Protein AF-A0A359D525-F1 (afdb_monomer_lite)

pLDDT: mean 79.66, std 17.83, range [36.19, 96.81]

Radius of gyration: 14.05 Å; chains: 1; bounding box: 36×24×40 Å

Structure (mmCIF, N/CA/C/O backbone):
data_AF-A0A359D525-F1
#
_entry.id   AF-A0A359D525-F1
#
loop_
_atom_site.group_PDB
_atom_site.id
_atom_site.type_symbol
_atom_site.label_atom_id
_atom_site.label_alt_id
_atom_site.label_comp_id
_atom_site.label_asym_id
_atom_site.label_entity_id
_atom_site.label_seq_id
_atom_site.pdbx_PDB_ins_code
_atom_site.Cartn_x
_atom_site.Cartn_y
_atom_site.Cartn_z
_atom_site.occupancy
_atom_site.B_iso_or_equiv
_atom_site.auth_seq_id
_atom_site.auth_comp_id
_atom_site.auth_asym_id
_atom_site.auth_atom_id
_atom_site.pdbx_PDB_model_num
ATOM 1 N N . GLY A 1 1 ? 12.749 -3.240 -13.232 1.00 52.22 1 GLY A N 1
ATOM 2 C CA . GLY A 1 1 ? 14.012 -3.916 -12.869 1.00 52.22 1 GLY A CA 1
ATOM 3 C C . GLY A 1 1 ? 15.108 -3.758 -13.867 1.00 52.22 1 GLY A C 1
ATOM 4 O O . GLY A 1 1 ? 16.259 -3.939 -13.511 1.00 52.22 1 GLY A O 1
ATOM 5 N N . ARG A 1 2 ? 14.798 -3.412 -15.122 1.00 40.88 2 ARG A N 1
ATOM 6 C CA . ARG A 1 2 ? 15.825 -2.955 -16.063 1.00 40.88 2 ARG A CA 1
ATOM 7 C C . ARG A 1 2 ? 15.859 -1.426 -16.138 1.00 40.88 2 ARG A C 1
ATOM 9 O O . ARG A 1 2 ? 16.871 -0.865 -16.520 1.00 40.88 2 ARG A O 1
ATOM 16 N N . ARG A 1 3 ? 14.777 -0.754 -15.714 1.00 46.28 3 ARG A N 1
ATOM 17 C CA . ARG A 1 3 ? 14.574 0.696 -15.869 1.00 46.28 3 ARG A CA 1
ATOM 18 C C . ARG A 1 3 ? 14.387 1.519 -14.581 1.00 46.28 3 ARG A C 1
ATOM 20 O O . ARG A 1 3 ? 14.289 2.727 -14.698 1.00 46.28 3 ARG A O 1
ATOM 27 N N . MET A 1 4 ? 14.478 0.947 -13.367 1.00 45.56 4 MET A N 1
ATOM 28 C CA . MET A 1 4 ? 14.815 1.792 -12.186 1.00 45.56 4 MET A CA 1
ATOM 29 C C . MET A 1 4 ? 16.268 2.271 -12.209 1.00 45.56 4 MET A C 1
ATOM 31 O O . MET A 1 4 ? 16.679 3.031 -11.348 1.00 45.56 4 MET A O 1
ATOM 35 N N . ARG A 1 5 ? 17.053 1.825 -13.193 1.00 42.06 5 ARG A N 1
ATOM 36 C CA . ARG A 1 5 ? 18.433 2.253 -13.381 1.00 42.06 5 ARG A CA 1
ATOM 37 C C . ARG A 1 5 ? 18.569 3.516 -14.241 1.00 42.06 5 ARG A C 1
ATOM 39 O O . ARG A 1 5 ? 19.698 3.917 -14.489 1.00 42.06 5 ARG A O 1
ATOM 46 N N . SER A 1 6 ? 17.477 4.121 -14.737 1.00 42.44 6 SER A N 1
ATOM 47 C CA . SER A 1 6 ? 17.592 5.411 -15.434 1.00 42.44 6 SER A CA 1
ATOM 48 C C . SER A 1 6 ? 17.758 6.523 -14.398 1.00 42.44 6 SER A C 1
ATOM 50 O O . SER A 1 6 ? 16.788 6.927 -13.756 1.00 42.44 6 SER A O 1
ATOM 52 N N . GLN A 1 7 ? 19.012 6.931 -14.217 1.00 45.34 7 GLN A N 1
ATOM 53 C CA . GLN A 1 7 ? 19.445 8.052 -13.395 1.00 45.34 7 GLN A CA 1
ATOM 54 C C . GLN A 1 7 ? 19.124 9.363 -14.115 1.00 45.34 7 GLN A C 1
ATOM 56 O O . GLN A 1 7 ? 19.836 9.736 -15.041 1.00 45.34 7 GLN A O 1
ATOM 61 N N . ASP A 1 8 ? 18.090 10.054 -13.647 1.00 40.88 8 ASP A N 1
ATOM 62 C CA . ASP A 1 8 ? 18.003 11.512 -13.735 1.00 40.88 8 ASP A CA 1
ATOM 63 C C . ASP A 1 8 ? 18.264 12.046 -12.313 1.00 40.88 8 ASP A C 1
ATOM 65 O O . ASP A 1 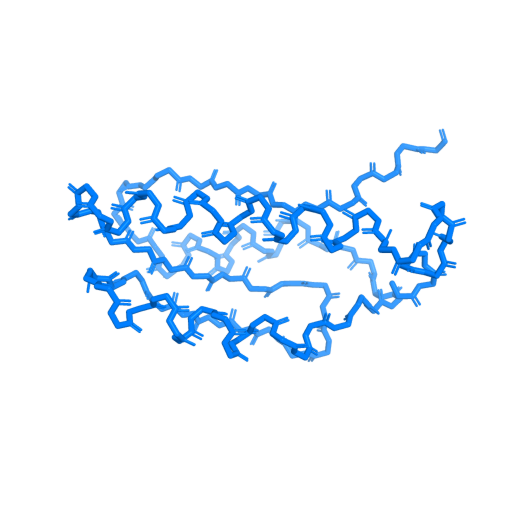8 ? 17.351 12.433 -11.591 1.00 40.88 8 ASP A O 1
ATOM 69 N N . GLY A 1 9 ? 19.525 11.957 -11.863 1.00 49.50 9 GLY A N 1
ATOM 70 C CA . GLY A 1 9 ? 19.979 12.380 -10.526 1.00 49.50 9 GLY A CA 1
ATOM 71 C C . GLY A 1 9 ? 20.197 11.248 -9.504 1.00 49.50 9 GLY A C 1
ATOM 72 O O . GLY A 1 9 ? 20.224 10.070 -9.858 1.00 49.50 9 GLY A O 1
ATOM 73 N N . GLU A 1 10 ? 20.389 11.613 -8.227 1.00 43.44 10 GLU A N 1
ATOM 74 C CA . GLU A 1 10 ? 20.665 10.679 -7.110 1.00 43.44 10 GLU A CA 1
ATOM 75 C C . GLU A 1 10 ? 19.444 9.858 -6.643 1.00 43.44 10 GLU A C 1
ATOM 77 O O . GLU A 1 10 ? 19.600 8.920 -5.864 1.00 43.44 10 GLU A O 1
ATOM 82 N N . LEU A 1 11 ? 18.236 10.164 -7.130 1.00 48.56 11 LEU A N 1
ATOM 83 C CA . LEU A 1 11 ? 16.989 9.471 -6.788 1.00 48.56 11 LEU A CA 1
ATOM 84 C C . LEU A 1 11 ? 16.270 9.054 -8.074 1.00 48.56 11 LEU A C 1
ATOM 86 O O . LEU A 1 11 ? 16.053 9.865 -8.971 1.00 48.56 11 LEU A O 1
ATOM 90 N N . SER A 1 12 ? 15.892 7.783 -8.190 1.00 61.97 12 SER A N 1
ATOM 91 C CA . SER A 1 12 ? 15.136 7.294 -9.344 1.00 61.97 12 SER A CA 1
ATOM 92 C C . SER A 1 12 ? 13.693 7.825 -9.310 1.00 61.97 12 SER A C 1
ATOM 94 O O . SER A 1 12 ? 13.145 8.105 -8.244 1.00 61.97 12 SER A O 1
ATOM 96 N N . HIS A 1 13 ? 13.003 7.904 -10.457 1.00 61.59 13 HIS A N 1
ATOM 97 C CA . HIS A 1 13 ? 11.559 8.223 -10.489 1.00 61.59 13 HIS A CA 1
ATOM 98 C C . HIS A 1 13 ? 10.718 7.327 -9.560 1.00 61.59 13 HIS A C 1
ATOM 100 O O . HIS A 1 13 ? 9.656 7.734 -9.090 1.00 61.59 13 HIS A O 1
ATOM 106 N N . PHE A 1 14 ? 11.199 6.113 -9.285 1.00 65.12 14 PHE A N 1
ATOM 107 C CA . PHE A 1 14 ? 10.594 5.209 -8.320 1.00 65.12 14 PHE A CA 1
ATOM 108 C C . PHE A 1 14 ? 10.707 5.736 -6.885 1.00 65.12 14 PHE A C 1
ATOM 110 O O . PHE A 1 14 ? 9.713 5.705 -6.170 1.00 65.12 14 PHE A O 1
ATOM 117 N N . ASP A 1 15 ? 11.851 6.296 -6.492 1.00 71.31 15 ASP A N 1
ATOM 118 C CA . ASP A 1 15 ? 12.052 6.860 -5.152 1.00 71.31 15 ASP A CA 1
ATOM 119 C C . ASP A 1 15 ? 11.157 8.084 -4.926 1.00 71.31 15 ASP A C 1
ATOM 121 O O . ASP A 1 15 ? 10.568 8.247 -3.857 1.00 71.31 15 ASP A O 1
ATOM 125 N N . HIS A 1 16 ? 10.957 8.912 -5.956 1.00 75.50 16 HIS A N 1
ATOM 126 C CA . HIS A 1 16 ? 10.001 10.021 -5.890 1.00 75.50 16 HIS A CA 1
ATOM 127 C C . HIS A 1 16 ? 8.550 9.548 -5.744 1.00 75.50 16 HIS A C 1
ATOM 129 O O . HIS A 1 16 ? 7.823 10.054 -4.885 1.00 75.50 16 HIS A O 1
ATOM 135 N N . ALA A 1 17 ? 8.125 8.568 -6.543 1.00 78.44 17 ALA A N 1
ATOM 136 C CA . ALA A 1 17 ? 6.780 8.006 -6.451 1.00 78.44 17 ALA A CA 1
ATOM 137 C C . ALA A 1 17 ? 6.549 7.298 -5.103 1.00 78.44 17 ALA A C 1
ATOM 139 O O . ALA A 1 17 ? 5.472 7.402 -4.506 1.00 78.44 17 ALA A O 1
ATOM 140 N N . LEU A 1 18 ? 7.582 6.635 -4.580 1.00 80.44 18 LEU A N 1
ATOM 141 C CA . LEU A 1 18 ? 7.553 5.985 -3.280 1.00 80.44 18 LEU A CA 1
ATOM 142 C C . LEU A 1 18 ? 7.444 7.004 -2.139 1.00 80.44 18 LEU A C 1
ATOM 144 O O . LEU A 1 18 ? 6.577 6.866 -1.277 1.00 80.44 18 LEU A O 1
ATOM 148 N N . ASN A 1 19 ? 8.242 8.073 -2.174 1.00 85.12 19 ASN A N 1
ATOM 149 C CA . ASN A 1 19 ? 8.173 9.162 -1.199 1.00 85.12 19 ASN A CA 1
ATOM 150 C C . ASN A 1 19 ? 6.797 9.841 -1.192 1.00 85.12 19 ASN A C 1
ATOM 152 O O . ASN A 1 19 ? 6.236 10.084 -0.123 1.00 85.12 19 ASN A O 1
ATOM 156 N N . ALA A 1 20 ? 6.209 10.090 -2.366 1.00 88.19 20 ALA A N 1
ATOM 157 C CA . ALA A 1 20 ? 4.854 10.630 -2.467 1.00 88.19 20 ALA A CA 1
ATOM 158 C C . ALA A 1 20 ? 3.807 9.677 -1.859 1.00 88.19 20 ALA A C 1
ATOM 160 O O . ALA A 1 20 ? 2.916 10.116 -1.131 1.00 88.19 20 ALA A O 1
ATOM 161 N N . SER A 1 21 ? 3.948 8.369 -2.092 1.00 89.81 21 SER A N 1
ATOM 162 C CA . SER A 1 21 ? 3.068 7.338 -1.519 1.00 89.81 21 SER A CA 1
ATOM 163 C C . SER A 1 21 ? 3.150 7.290 0.008 1.00 89.81 21 SER A C 1
ATOM 165 O O . SER A 1 21 ? 2.129 7.179 0.693 1.00 89.81 21 SER A O 1
ATOM 167 N N . LEU A 1 22 ? 4.361 7.408 0.556 1.00 90.88 22 LEU A N 1
ATOM 168 C CA . LEU A 1 22 ? 4.602 7.448 1.997 1.00 90.88 22 LEU A CA 1
ATOM 169 C C . LEU A 1 22 ? 4.060 8.735 2.624 1.00 90.88 22 LEU A C 1
ATOM 171 O O . LEU A 1 22 ? 3.443 8.676 3.687 1.00 90.88 22 LEU A O 1
ATOM 175 N N . LEU A 1 23 ? 4.218 9.881 1.957 1.00 93.31 23 LEU A N 1
ATOM 176 C CA . LEU A 1 23 ? 3.653 11.151 2.411 1.00 93.31 23 LEU A CA 1
ATOM 177 C C . LEU A 1 23 ? 2.119 11.107 2.430 1.00 93.31 23 LEU A C 1
ATOM 179 O O . LEU A 1 23 ? 1.506 11.498 3.423 1.00 93.31 23 LEU A O 1
ATOM 183 N N . LEU A 1 24 ? 1.498 10.578 1.373 1.00 93.25 24 LEU A N 1
ATOM 184 C CA . LEU A 1 24 ? 0.052 10.358 1.330 1.00 93.25 24 LEU A CA 1
ATOM 185 C C . LEU A 1 24 ? -0.402 9.445 2.476 1.00 93.25 24 LEU A C 1
ATOM 187 O O . LEU A 1 24 ? -1.351 9.770 3.189 1.00 93.25 24 LEU A O 1
ATOM 191 N N . SER A 1 25 ? 0.310 8.335 2.687 1.00 94.00 25 SER A N 1
ATOM 192 C CA . SER A 1 25 ? 0.037 7.392 3.776 1.00 94.00 25 SER A CA 1
ATOM 193 C C . SER A 1 25 ? 0.136 8.067 5.144 1.00 94.00 25 SER A C 1
ATOM 195 O O . SER A 1 25 ? -0.735 7.881 5.988 1.00 94.00 25 SER A O 1
ATOM 197 N N . TYR A 1 26 ? 1.159 8.896 5.359 1.00 95.06 26 TYR A N 1
ATOM 198 C CA . TYR A 1 26 ? 1.333 9.664 6.589 1.00 95.06 26 TYR A CA 1
ATOM 199 C C . TYR A 1 26 ? 0.158 10.611 6.851 1.00 95.06 26 TYR A C 1
ATOM 201 O O . TYR A 1 26 ? -0.377 10.629 7.961 1.00 95.06 26 TYR A O 1
ATOM 209 N N . VAL A 1 27 ? -0.268 11.369 5.837 1.00 95.75 27 VAL A N 1
ATOM 210 C CA . VAL A 1 27 ? -1.407 12.289 5.959 1.00 95.75 27 VAL A CA 1
ATOM 211 C C . VAL A 1 27 ? -2.690 11.516 6.269 1.00 95.75 27 VAL A C 1
ATOM 213 O O . VAL A 1 27 ? -3.372 11.853 7.234 1.00 95.75 27 VAL A O 1
ATOM 216 N N . ALA A 1 28 ? -2.985 10.445 5.530 1.00 95.69 28 ALA A N 1
ATOM 217 C CA . ALA A 1 28 ? -4.169 9.612 5.754 1.00 95.69 28 ALA A CA 1
ATOM 218 C C . ALA A 1 28 ? -4.196 9.011 7.174 1.00 95.69 28 ALA A C 1
ATOM 220 O O . ALA A 1 28 ? -5.191 9.129 7.892 1.00 95.69 28 ALA A O 1
ATOM 221 N N . LEU A 1 29 ? -3.073 8.449 7.636 1.00 96.25 29 LEU A N 1
ATOM 222 C CA . LEU A 1 29 ? -2.956 7.903 8.991 1.00 96.25 29 LEU A CA 1
ATOM 223 C C . LEU A 1 29 ? -3.184 8.973 10.069 1.00 96.25 29 LEU A C 1
ATOM 225 O O . LEU A 1 29 ? -3.832 8.688 11.077 1.00 96.25 29 LEU A O 1
ATOM 229 N N . ARG A 1 30 ? -2.692 10.206 9.866 1.00 95.38 30 ARG A N 1
ATOM 230 C CA . ARG A 1 30 ? -2.933 11.330 10.791 1.00 95.38 30 ARG A CA 1
ATOM 231 C C . ARG A 1 30 ? -4.384 11.798 10.806 1.00 95.38 30 ARG A C 1
ATOM 233 O O . ARG A 1 30 ? -4.844 12.240 11.853 1.00 95.38 30 ARG A O 1
ATOM 240 N N . GLN A 1 31 ? -5.096 11.663 9.692 1.00 95.31 31 GLN A N 1
ATOM 241 C CA . GLN A 1 31 ? -6.525 11.971 9.595 1.00 95.31 31 GLN A CA 1
ATOM 242 C C . GLN A 1 31 ? -7.420 10.853 10.164 1.00 95.31 31 GLN A C 1
ATOM 244 O O . GLN A 1 31 ? -8.634 11.021 10.255 1.00 95.31 31 GLN A O 1
ATOM 249 N N . GLY A 1 32 ? -6.837 9.730 10.603 1.00 94.44 32 GLY A N 1
ATOM 250 C CA . GLY A 1 32 ? -7.562 8.615 11.217 1.00 94.44 32 GLY A CA 1
ATOM 251 C C . GLY A 1 32 ? -8.024 7.538 10.231 1.00 94.44 32 GLY A C 1
ATOM 252 O O . GLY A 1 32 ? -8.804 6.651 10.617 1.00 94.44 32 GLY A O 1
ATOM 253 N N . ASP A 1 33 ? -7.532 7.585 8.991 1.00 95.69 33 ASP A N 1
ATOM 254 C CA . ASP A 1 33 ? -7.768 6.559 7.982 1.00 95.69 33 ASP A CA 1
ATOM 255 C C . ASP A 1 33 ? -6.890 5.325 8.215 1.00 95.69 33 ASP A C 1
ATOM 257 O O . ASP A 1 33 ? -5.849 5.366 8.877 1.00 95.69 33 ASP A O 1
ATOM 261 N N . ALA A 1 34 ? -7.344 4.189 7.684 1.00 96.38 34 ALA A N 1
ATOM 262 C CA . ALA A 1 34 ? -6.568 2.957 7.663 1.00 96.38 34 ALA A CA 1
ATOM 263 C C . ALA A 1 34 ? -5.787 2.876 6.350 1.00 96.38 34 ALA A C 1
ATOM 265 O O . ALA A 1 34 ? -6.373 3.044 5.281 1.00 96.38 34 ALA A O 1
ATOM 266 N N . VAL A 1 35 ? -4.492 2.570 6.424 1.00 96.81 35 VAL A N 1
ATOM 267 C CA . VAL A 1 35 ? -3.626 2.476 5.240 1.00 96.81 35 VAL A CA 1
ATOM 268 C C . VAL A 1 35 ? -2.992 1.094 5.160 1.00 96.81 35 VAL A C 1
ATOM 270 O O . VAL A 1 35 ? -2.491 0.569 6.156 1.00 96.81 35 VAL A O 1
ATOM 273 N N . GLY A 1 36 ? -3.046 0.495 3.972 1.00 94.94 36 GLY A N 1
ATOM 274 C CA . GLY A 1 36 ? -2.438 -0.794 3.642 1.00 94.94 36 GLY A CA 1
ATOM 275 C C . GLY A 1 36 ? -1.586 -0.688 2.380 1.00 94.94 36 GLY A C 1
ATOM 276 O O . GLY A 1 36 ? -1.536 0.364 1.746 1.00 94.94 36 GLY A O 1
ATOM 277 N N . LEU A 1 37 ? -0.925 -1.782 2.015 1.00 93.56 37 LEU A N 1
ATOM 278 C CA . LEU A 1 37 ? -0.021 -1.845 0.867 1.00 93.56 37 LEU A CA 1
ATOM 279 C C . LEU A 1 37 ? -0.173 -3.188 0.157 1.00 93.56 37 LEU A C 1
ATOM 281 O O . LEU A 1 37 ? -0.253 -4.230 0.803 1.00 93.56 37 LEU A O 1
ATOM 285 N N . LEU A 1 38 ? -0.152 -3.166 -1.172 1.00 92.12 38 LEU A N 1
ATOM 286 C CA . LEU A 1 38 ? 0.005 -4.356 -2.000 1.00 92.12 38 LEU A CA 1
ATOM 287 C C . LEU A 1 38 ? 1.125 -4.098 -3.006 1.00 92.12 38 LEU A C 1
ATOM 289 O O . LEU A 1 38 ? 1.087 -3.098 -3.719 1.00 92.12 38 LEU A O 1
ATOM 293 N N . THR A 1 39 ? 2.100 -4.999 -3.074 1.00 88.56 39 THR A N 1
ATOM 294 C CA . THR A 1 39 ? 3.162 -4.953 -4.085 1.00 88.56 39 THR A CA 1
ATOM 295 C C . THR A 1 39 ? 2.957 -6.054 -5.121 1.00 88.56 39 THR A C 1
ATOM 297 O O . THR A 1 39 ? 2.513 -7.166 -4.814 1.00 88.56 39 THR A O 1
ATOM 300 N N . PHE A 1 40 ? 3.282 -5.732 -6.369 1.00 85.75 40 PHE A N 1
ATOM 301 C CA . PHE A 1 40 ? 3.187 -6.615 -7.530 1.00 85.75 40 PHE A CA 1
ATOM 302 C C . PHE A 1 40 ? 4.382 -6.358 -8.459 1.00 85.75 40 PHE A C 1
ATOM 304 O O . PHE A 1 40 ? 5.167 -5.442 -8.211 1.00 85.75 40 PHE A O 1
ATOM 311 N N . ALA A 1 41 ? 4.547 -7.178 -9.502 1.00 76.81 41 ALA A N 1
ATOM 312 C CA . ALA A 1 41 ? 5.675 -7.083 -10.439 1.00 76.81 41 ALA A CA 1
ATOM 313 C C . ALA A 1 41 ? 7.063 -7.170 -9.758 1.00 76.81 41 ALA A C 1
ATOM 315 O O . ALA A 1 41 ? 8.037 -6.542 -10.183 1.00 76.81 41 ALA A O 1
ATOM 316 N N . GLY A 1 42 ? 7.155 -7.947 -8.675 1.00 73.75 42 GLY A N 1
ATOM 317 C CA . GLY A 1 42 ? 8.386 -8.249 -7.950 1.00 73.75 42 GLY A CA 1
ATOM 318 C C . GLY A 1 42 ? 8.473 -9.731 -7.604 1.00 73.75 42 GLY A C 1
ATOM 319 O O . GLY A 1 42 ? 7.461 -10.424 -7.641 1.00 73.75 42 GLY A O 1
ATOM 320 N N . GLU A 1 43 ? 9.668 -10.217 -7.253 1.00 65.88 43 GLU A N 1
ATOM 321 C CA . GLU A 1 43 ? 9.869 -11.628 -6.870 1.00 65.88 43 GLU A CA 1
ATOM 322 C C . GLU A 1 43 ? 8.997 -12.037 -5.675 1.00 65.88 43 GLU A C 1
ATOM 324 O O . GLU A 1 43 ? 8.536 -13.171 -5.597 1.00 65.88 43 GLU A O 1
ATOM 329 N N . HIS A 1 44 ? 8.716 -11.088 -4.778 1.00 69.88 44 HIS A N 1
ATOM 330 C CA . HIS A 1 44 ? 7.874 -11.293 -3.608 1.00 69.88 44 HIS A CA 1
ATOM 331 C C . HIS A 1 44 ? 6.716 -10.290 -3.609 1.00 69.88 44 HIS A C 1
ATOM 333 O O . HIS A 1 44 ? 6.921 -9.086 -3.426 1.00 69.88 44 HIS A O 1
ATOM 339 N N . SER A 1 45 ? 5.488 -10.787 -3.784 1.00 78.69 45 SER A N 1
ATOM 340 C CA . SER A 1 45 ? 4.283 -9.988 -3.542 1.00 78.69 45 SER A CA 1
ATOM 341 C C . SER A 1 45 ? 4.082 -9.819 -2.039 1.00 78.69 45 SER A C 1
ATOM 343 O O . SER A 1 45 ? 4.087 -10.791 -1.282 1.00 78.69 45 SER A O 1
ATOM 345 N N . ARG A 1 46 ? 3.912 -8.574 -1.599 1.00 88.19 46 ARG A N 1
ATOM 346 C CA . ARG A 1 46 ? 3.677 -8.213 -0.201 1.00 88.19 46 ARG A CA 1
ATOM 347 C C . ARG A 1 46 ? 2.280 -7.671 -0.063 1.00 88.19 46 ARG A C 1
ATOM 349 O O . ARG A 1 46 ? 1.854 -6.846 -0.864 1.00 88.19 46 ARG A O 1
ATOM 356 N N . PHE A 1 47 ? 1.601 -8.094 0.990 1.00 91.38 47 PHE A N 1
ATOM 357 C CA . PHE A 1 47 ? 0.318 -7.541 1.373 1.00 91.38 47 PHE A CA 1
ATOM 358 C C . PHE A 1 47 ? 0.376 -7.108 2.831 1.00 91.38 47 PHE A C 1
ATOM 360 O O . PHE A 1 47 ? 0.587 -7.927 3.724 1.00 91.38 47 PHE A O 1
ATOM 367 N N . LEU A 1 48 ? 0.168 -5.817 3.057 1.00 93.25 48 LEU A N 1
ATOM 368 C CA . LEU A 1 48 ? -0.083 -5.246 4.365 1.00 93.25 48 LEU A CA 1
ATOM 369 C C . LEU A 1 48 ? -1.560 -4.852 4.432 1.00 93.25 48 LEU A C 1
ATOM 371 O O . LEU A 1 48 ? -1.991 -3.999 3.646 1.00 93.25 48 LEU A O 1
ATOM 375 N N . PRO A 1 49 ? -2.347 -5.440 5.349 1.00 93.44 49 PRO A N 1
ATOM 376 C CA . PRO A 1 49 ? -3.740 -5.056 5.506 1.00 93.44 49 PRO A CA 1
ATOM 377 C C . PRO A 1 49 ? -3.849 -3.594 5.972 1.00 93.44 49 PRO A C 1
ATOM 379 O O . PRO A 1 49 ? -2.937 -3.095 6.639 1.00 93.44 49 PRO A O 1
ATOM 382 N N . PRO A 1 50 ? -4.960 -2.896 5.668 1.00 94.88 50 PRO A N 1
ATOM 383 C CA . PRO A 1 50 ? -5.166 -1.537 6.146 1.00 94.88 50 PRO A CA 1
ATOM 384 C C . PRO A 1 50 ? -5.267 -1.472 7.671 1.00 94.88 50 PRO A C 1
ATOM 386 O O . PRO A 1 50 ? -6.166 -2.069 8.264 1.00 94.88 50 PRO A O 1
ATOM 389 N N . VAL A 1 51 ? -4.378 -0.706 8.303 1.00 96.00 51 VAL A N 1
ATOM 390 C CA . VAL A 1 51 ? -4.364 -0.484 9.758 1.00 96.00 51 VAL A CA 1
ATOM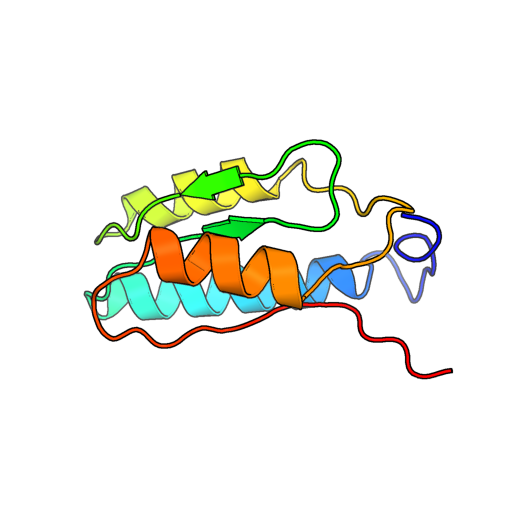 391 C C . VAL A 1 51 ? -4.328 1.015 10.042 1.00 96.00 51 VAL A C 1
ATOM 393 O O . VAL A 1 51 ? -3.764 1.791 9.271 1.00 96.00 51 VAL A O 1
ATOM 396 N N . LYS A 1 52 ? -4.982 1.432 11.130 1.00 95.81 52 LYS A N 1
ATOM 397 C CA . LYS A 1 52 ? -5.013 2.827 11.582 1.00 95.81 52 LYS A CA 1
ATOM 398 C C . LYS A 1 52 ? -3.826 3.155 12.480 1.00 95.81 52 LYS A C 1
ATOM 400 O O . LYS A 1 52 ? -3.322 2.301 13.204 1.00 95.81 52 LYS A O 1
ATOM 405 N N . GLY A 1 53 ? -3.503 4.441 12.535 1.00 93.44 53 GLY A N 1
ATOM 406 C CA . GLY A 1 53 ? -2.611 5.003 13.541 1.00 93.44 53 GLY A CA 1
ATOM 407 C C . GLY A 1 53 ? -1.143 5.079 13.112 1.00 93.44 53 GLY A C 1
ATOM 408 O O . GLY A 1 53 ? -0.715 4.440 12.152 1.00 93.44 53 GLY A O 1
ATOM 409 N N . PRO A 1 54 ? -0.344 5.876 13.836 1.00 90.12 54 PRO A N 1
ATOM 410 C CA . PRO A 1 54 ? 0.986 6.292 13.395 1.00 90.12 54 PRO A CA 1
ATOM 411 C C . PRO A 1 54 ? 1.992 5.139 13.293 1.00 90.12 54 PRO A C 1
ATOM 413 O O . PRO A 1 54 ? 2.906 5.202 12.476 1.00 90.12 54 PRO A O 1
ATOM 416 N N . ALA A 1 55 ? 1.811 4.064 14.069 1.00 93.06 55 ALA A N 1
ATOM 417 C CA . ALA A 1 55 ? 2.686 2.891 14.026 1.00 93.06 55 ALA A CA 1
ATOM 418 C C . ALA A 1 55 ? 2.696 2.207 12.648 1.00 93.06 55 ALA A C 1
ATOM 420 O O . ALA A 1 55 ? 3.717 1.644 12.252 1.00 93.06 55 ALA A O 1
ATOM 421 N N . GLN A 1 56 ? 1.596 2.310 11.892 1.00 94.56 56 GLN A N 1
ATOM 422 C CA . GLN A 1 56 ? 1.489 1.723 10.559 1.00 94.56 56 GLN A CA 1
ATOM 423 C C . GLN A 1 56 ? 2.488 2.339 9.574 1.00 94.56 56 GLN A C 1
ATOM 425 O O . GLN A 1 56 ? 2.941 1.651 8.664 1.00 94.56 56 GLN A O 1
ATOM 430 N N . LEU A 1 57 ? 2.899 3.597 9.769 1.00 92.31 57 LEU A N 1
ATOM 431 C CA . LEU A 1 57 ? 3.886 4.226 8.893 1.00 92.31 57 LEU A CA 1
ATOM 432 C C . LEU A 1 57 ? 5.234 3.498 8.938 1.00 92.31 57 LEU A C 1
ATOM 434 O O . LEU A 1 57 ? 5.829 3.263 7.893 1.00 92.31 57 LEU A O 1
ATOM 438 N N . ASN A 1 58 ? 5.689 3.086 10.124 1.00 92.12 58 ASN A N 1
ATOM 439 C CA . ASN A 1 58 ? 6.940 2.334 10.258 1.00 92.12 58 ASN A CA 1
ATOM 440 C C . ASN A 1 58 ? 6.843 0.954 9.596 1.00 92.12 58 ASN A C 1
ATOM 442 O O . ASN A 1 58 ? 7.803 0.490 8.987 1.00 92.12 58 ASN A O 1
ATOM 446 N N . VAL A 1 59 ? 5.676 0.308 9.674 1.00 93.62 59 VAL A N 1
ATOM 447 C CA . VAL A 1 59 ? 5.424 -0.969 8.990 1.00 93.62 59 VAL A CA 1
ATOM 448 C C . VAL A 1 59 ? 5.479 -0.784 7.473 1.00 93.62 59 VAL A C 1
ATOM 450 O O . VAL A 1 59 ? 6.135 -1.565 6.788 1.00 93.62 59 VAL A O 1
ATOM 453 N N . LEU A 1 60 ? 4.843 0.272 6.955 1.00 91.62 60 LEU A N 1
ATOM 454 C CA . LEU A 1 60 ? 4.875 0.616 5.533 1.00 91.62 60 LEU A CA 1
ATOM 455 C C . LEU A 1 60 ? 6.303 0.911 5.064 1.00 91.62 60 LEU A C 1
ATOM 457 O O . LEU A 1 60 ? 6.723 0.338 4.066 1.00 91.62 60 LEU A O 1
ATOM 461 N N . LEU A 1 61 ? 7.060 1.732 5.802 1.00 89.75 61 LEU A N 1
ATOM 462 C CA . LEU A 1 61 ? 8.458 2.062 5.503 1.00 89.75 61 LEU A CA 1
ATOM 463 C C . LEU A 1 61 ? 9.326 0.807 5.390 1.00 89.75 61 LEU A C 1
ATOM 465 O O . LEU A 1 61 ? 10.002 0.614 4.383 1.00 89.75 61 LEU A O 1
ATOM 469 N N . ASN A 1 62 ? 9.251 -0.084 6.379 1.00 88.62 62 ASN A N 1
ATOM 470 C CA . ASN A 1 62 ? 10.013 -1.332 6.364 1.00 88.62 62 ASN A CA 1
ATOM 471 C C . ASN A 1 62 ? 9.600 -2.255 5.211 1.00 88.62 62 ASN A C 1
ATOM 473 O O . ASN A 1 62 ? 10.437 -2.955 4.651 1.00 88.62 62 ASN A O 1
ATOM 477 N N . ALA A 1 63 ? 8.321 -2.248 4.830 1.00 86.44 63 ALA A N 1
ATOM 478 C CA . ALA A 1 63 ? 7.830 -3.063 3.727 1.00 86.44 63 ALA A CA 1
ATOM 479 C C . ALA A 1 63 ? 8.198 -2.523 2.341 1.00 86.44 63 ALA A C 1
ATOM 481 O O . ALA A 1 63 ? 8.101 -3.282 1.373 1.00 86.44 63 ALA A O 1
ATOM 482 N N . VAL A 1 64 ? 8.594 -1.253 2.230 1.00 81.75 64 VAL A N 1
ATOM 483 C CA . VAL A 1 64 ? 9.016 -0.651 0.959 1.00 81.75 64 VAL A CA 1
ATOM 484 C C . VAL A 1 64 ? 10.523 -0.435 0.841 1.00 81.75 64 VAL A C 1
ATOM 486 O O . VAL A 1 64 ? 11.006 -0.252 -0.271 1.00 81.75 64 VAL A O 1
ATOM 489 N N . TYR A 1 65 ? 11.263 -0.487 1.951 1.00 74.69 65 TYR A N 1
ATOM 490 C CA . TYR A 1 65 ? 12.694 -0.166 2.002 1.00 74.69 65 TYR A CA 1
ATOM 491 C C . TYR A 1 65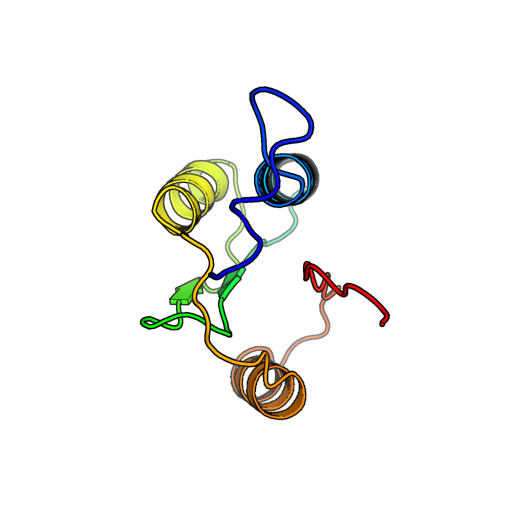 ? 13.572 -1.049 1.101 1.00 74.69 65 TYR A C 1
ATOM 493 O O . TYR A 1 65 ? 14.553 -0.581 0.535 1.00 74.69 65 TYR A O 1
ATOM 501 N N . ASP A 1 66 ? 13.217 -2.318 0.936 1.00 72.44 66 ASP A N 1
ATOM 502 C CA . ASP A 1 66 ? 13.920 -3.285 0.087 1.00 72.44 66 ASP A CA 1
ATOM 503 C C . ASP A 1 66 ? 13.149 -3.606 -1.207 1.00 72.44 66 ASP A C 1
ATOM 505 O O . ASP A 1 66 ? 13.457 -4.585 -1.898 1.00 72.44 66 ASP A O 1
ATOM 509 N N . LEU A 1 67 ? 12.156 -2.784 -1.574 1.00 68.94 67 LEU A N 1
ATOM 510 C CA . LEU A 1 67 ? 11.519 -2.887 -2.882 1.00 68.94 67 LEU A CA 1
ATOM 511 C C . LEU A 1 67 ? 12.468 -2.364 -3.955 1.00 68.94 67 LEU A C 1
ATOM 513 O O . LEU A 1 67 ? 12.614 -1.168 -4.184 1.00 68.94 67 LEU A O 1
ATOM 517 N N . HIS A 1 68 ? 13.066 -3.303 -4.671 1.00 63.31 68 HIS A N 1
ATOM 518 C CA . HIS A 1 68 ? 13.820 -3.034 -5.883 1.00 63.31 68 HIS A CA 1
ATOM 519 C C . HIS A 1 68 ? 12.912 -3.319 -7.077 1.00 63.31 68 HIS A C 1
ATOM 521 O O . HIS A 1 68 ? 12.198 -4.326 -7.083 1.00 63.31 68 HIS A O 1
ATOM 527 N N . SER A 1 69 ? 12.931 -2.496 -8.132 1.00 62.34 69 SER A N 1
ATOM 528 C CA . SER A 1 69 ? 12.182 -2.905 -9.327 1.00 62.34 69 SER A CA 1
ATOM 529 C C . SER A 1 69 ? 12.782 -4.173 -9.895 1.00 62.34 69 SER A C 1
ATOM 531 O O . SER A 1 69 ? 13.998 -4.326 -10.006 1.00 62.34 69 SER A O 1
ATOM 533 N N . THR A 1 70 ? 11.905 -5.014 -10.426 1.00 65.31 70 THR A N 1
ATOM 534 C CA . THR A 1 70 ? 12.294 -6.251 -11.099 1.00 65.31 70 THR A CA 1
ATOM 535 C C . THR A 1 70 ? 11.990 -6.177 -12.588 1.00 65.31 70 THR A C 1
ATOM 537 O O . THR A 1 70 ? 11.241 -5.312 -13.043 1.00 65.31 70 THR A O 1
ATOM 540 N N . GLN A 1 71 ? 12.699 -6.960 -13.400 1.00 60.31 71 GLN A N 1
ATOM 541 C CA . GLN A 1 71 ? 12.512 -6.957 -14.859 1.00 60.31 71 GLN A CA 1
ATOM 542 C C . GLN A 1 71 ? 11.200 -7.616 -15.281 1.00 60.31 71 GLN A C 1
ATOM 544 O O . GLN A 1 71 ? 10.938 -7.705 -16.477 1.00 60.31 71 GLN A O 1
ATOM 549 N N . GLN A 1 72 ? 10.402 -8.069 -14.315 1.00 66.12 72 GLN A N 1
ATOM 550 C CA . GLN A 1 72 ? 9.154 -8.736 -14.592 1.00 66.12 72 GLN A CA 1
ATOM 551 C C . GLN A 1 72 ? 8.132 -7.756 -15.178 1.00 66.12 72 GLN A C 1
ATOM 553 O O . GLN A 1 72 ? 8.046 -6.612 -14.715 1.00 66.12 72 GLN A O 1
ATOM 558 N N . PRO A 1 73 ? 7.372 -8.188 -16.197 1.00 68.19 73 PRO A N 1
ATOM 559 C CA . PRO A 1 73 ? 6.250 -7.416 -16.690 1.00 68.19 73 PRO A CA 1
ATOM 560 C C . PRO A 1 73 ? 5.227 -7.204 -15.571 1.00 68.19 73 PRO A C 1
ATOM 562 O O . PRO A 1 73 ? 4.981 -8.084 -14.745 1.00 68.19 73 PRO A O 1
ATOM 565 N N . ALA A 1 74 ? 4.640 -6.012 -15.544 1.00 78.75 74 ALA A N 1
ATOM 566 C CA . ALA A 1 74 ? 3.575 -5.682 -14.616 1.00 78.75 74 ALA A CA 1
ATOM 567 C C . ALA A 1 74 ? 2.249 -6.274 -15.112 1.00 78.75 74 ALA A C 1
ATOM 569 O O . ALA A 1 74 ? 1.666 -5.768 -16.067 1.00 78.75 74 ALA A O 1
ATOM 570 N N . ASP A 1 75 ? 1.770 -7.332 -14.456 1.00 85.94 75 ASP A N 1
ATOM 571 C CA . ASP A 1 75 ? 0.419 -7.855 -14.675 1.00 85.94 75 ASP A CA 1
ATOM 572 C C . ASP A 1 75 ? -0.580 -7.111 -13.777 1.00 85.94 75 ASP A C 1
ATOM 574 O O . ASP A 1 75 ? -0.764 -7.419 -12.595 1.00 85.94 75 ASP A O 1
ATOM 578 N N . PHE A 1 76 ? -1.197 -6.073 -14.342 1.00 86.88 76 PHE A N 1
ATOM 579 C CA . PHE A 1 76 ? -2.163 -5.239 -13.632 1.00 86.88 76 PHE A CA 1
ATOM 580 C C . PHE A 1 76 ? -3.485 -5.960 -13.352 1.00 86.88 76 PHE A C 1
ATOM 582 O O . PHE A 1 76 ? -4.119 -5.668 -12.339 1.00 86.88 76 PHE A O 1
ATOM 589 N N . ALA A 1 77 ? -3.893 -6.901 -14.209 1.00 89.44 77 ALA A N 1
ATOM 590 C CA . ALA A 1 77 ? -5.122 -7.665 -14.013 1.00 89.44 77 ALA A CA 1
ATOM 591 C C . ALA A 1 77 ? -4.968 -8.605 -12.811 1.00 89.44 77 ALA A C 1
ATOM 593 O O . ALA A 1 77 ? -5.772 -8.555 -11.881 1.00 89.44 77 ALA A O 1
ATOM 594 N N . ALA A 1 78 ? -3.861 -9.351 -12.756 1.00 88.88 78 ALA A N 1
ATOM 595 C CA . ALA A 1 78 ? -3.544 -10.199 -11.612 1.00 88.88 78 ALA A CA 1
ATOM 596 C C . ALA A 1 78 ? -3.396 -9.389 -10.311 1.00 88.88 78 ALA A C 1
ATOM 598 O O . ALA A 1 78 ? -3.847 -9.824 -9.249 1.00 88.88 78 ALA A O 1
ATOM 599 N N . ALA A 1 79 ? -2.802 -8.191 -10.373 1.00 90.00 79 ALA A N 1
ATOM 600 C CA . ALA A 1 79 ? -2.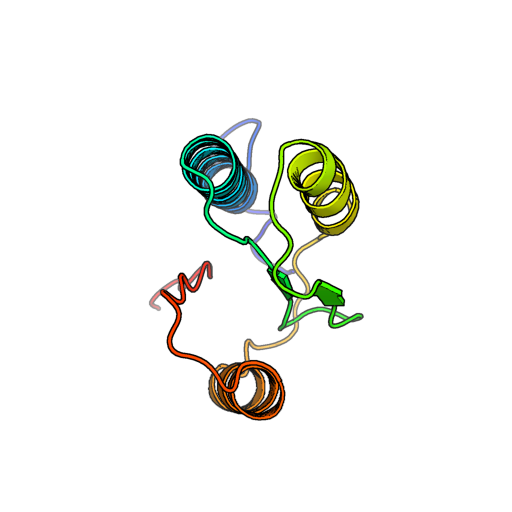705 -7.301 -9.217 1.00 90.00 79 ALA A CA 1
ATOM 601 C C . ALA A 1 79 ? -4.085 -6.817 -8.735 1.00 90.00 79 ALA A C 1
ATOM 603 O O . ALA A 1 79 ? -4.339 -6.785 -7.527 1.00 90.00 79 ALA A O 1
ATOM 604 N N . ALA A 1 80 ? -4.985 -6.477 -9.661 1.00 91.12 80 ALA A N 1
ATOM 605 C CA . ALA A 1 80 ? -6.351 -6.077 -9.344 1.00 91.12 80 ALA A CA 1
ATOM 606 C C . ALA A 1 80 ? -7.142 -7.229 -8.707 1.00 91.12 80 ALA A C 1
ATOM 608 O O . ALA A 1 80 ? -7.744 -7.032 -7.652 1.00 91.12 80 ALA A O 1
ATOM 609 N N . ASP A 1 81 ? -7.071 -8.441 -9.259 1.00 92.75 81 ASP A N 1
ATOM 610 C CA . ASP A 1 81 ? -7.721 -9.629 -8.688 1.00 92.75 81 ASP A CA 1
ATOM 611 C C . ASP A 1 81 ? -7.185 -9.951 -7.282 1.00 92.75 81 ASP A C 1
ATOM 613 O O . ASP A 1 81 ? -7.937 -10.216 -6.332 1.00 92.75 81 ASP A O 1
ATOM 617 N N . ALA A 1 82 ? -5.867 -9.853 -7.103 1.00 91.94 82 ALA A N 1
ATOM 618 C CA . ALA A 1 82 ? -5.209 -10.046 -5.816 1.00 91.94 82 ALA A CA 1
ATOM 619 C C . ALA A 1 82 ? -5.614 -8.987 -4.774 1.00 91.94 82 ALA A C 1
ATOM 621 O O . ALA A 1 82 ? -5.637 -9.283 -3.573 1.00 91.94 82 ALA A O 1
ATOM 622 N N . LEU A 1 83 ? -5.931 -7.764 -5.205 1.00 92.19 83 LEU A N 1
ATOM 623 C CA . LEU A 1 83 ? -6.457 -6.712 -4.339 1.00 92.19 83 LEU A CA 1
ATOM 624 C C . LEU A 1 83 ? -7.931 -6.957 -4.004 1.00 92.19 83 LEU A C 1
ATOM 626 O O . LEU A 1 83 ? -8.294 -6.956 -2.829 1.00 92.19 83 LEU A O 1
ATOM 630 N N . LEU A 1 84 ? -8.769 -7.199 -5.012 1.00 92.50 84 LEU A N 1
ATOM 631 C CA . LEU A 1 84 ? -10.217 -7.376 -4.869 1.00 92.50 84 LEU A CA 1
ATOM 632 C C . LEU A 1 84 ? -10.580 -8.604 -4.026 1.00 92.50 84 LEU A C 1
ATOM 634 O O . LEU A 1 84 ? -11.542 -8.572 -3.258 1.00 92.50 84 LEU A O 1
ATOM 638 N N . SER A 1 85 ? -9.778 -9.667 -4.098 1.00 93.69 85 SER A N 1
ATOM 639 C CA . SER A 1 85 ? -9.952 -10.857 -3.254 1.00 93.69 85 SER A CA 1
ATOM 640 C C . SER A 1 85 ? -9.739 -10.585 -1.756 1.00 93.69 85 SER A C 1
ATOM 642 O O . SER A 1 85 ? -10.336 -11.272 -0.919 1.00 93.69 85 SER A O 1
ATOM 644 N N . ARG A 1 86 ? -8.933 -9.572 -1.401 1.00 92.12 86 ARG A N 1
ATOM 645 C CA . ARG A 1 86 ? -8.568 -9.228 -0.014 1.00 92.12 86 ARG A CA 1
ATOM 646 C C . ARG A 1 86 ? -9.319 -8.003 0.518 1.00 92.12 86 ARG A C 1
ATOM 648 O O . ARG A 1 86 ? -9.765 -8.006 1.665 1.00 92.12 86 ARG A O 1
ATOM 655 N N . GLN A 1 87 ? -9.494 -6.968 -0.301 1.00 91.50 87 GLN A N 1
ATOM 656 C CA . GLN A 1 87 ? -10.112 -5.698 0.077 1.00 91.50 87 GLN A CA 1
ATOM 657 C C . GLN A 1 87 ? -11.606 -5.683 -0.274 1.00 91.50 87 GLN A C 1
ATOM 659 O O . GLN A 1 87 ? -12.021 -5.197 -1.321 1.00 91.50 87 GLN A O 1
ATOM 664 N N . ARG A 1 88 ? -12.441 -6.195 0.638 1.00 88.94 88 ARG A N 1
ATOM 665 C CA . ARG A 1 88 ? -13.900 -6.313 0.422 1.00 88.94 88 ARG A CA 1
ATOM 666 C C . ARG A 1 88 ? -14.708 -5.055 0.746 1.00 88.94 88 ARG A C 1
ATOM 668 O O . ARG A 1 88 ? -15.884 -4.971 0.406 1.00 88.94 88 ARG A O 1
ATOM 675 N N . ARG A 1 89 ? -14.112 -4.091 1.449 1.00 90.81 89 ARG A N 1
ATOM 676 C CA . ARG A 1 89 ? -14.745 -2.805 1.784 1.00 90.81 89 ARG A CA 1
ATOM 677 C C . ARG A 1 89 ? -14.284 -1.725 0.813 1.00 90.81 89 ARG A C 1
ATOM 679 O O . ARG A 1 89 ? -13.137 -1.756 0.373 1.00 90.81 89 ARG A O 1
ATOM 686 N N . ARG A 1 90 ? -15.155 -0.745 0.537 1.00 92.56 90 ARG A N 1
ATOM 687 C CA . ARG A 1 90 ? -14.812 0.426 -0.289 1.00 92.56 90 ARG A CA 1
ATOM 688 C C . ARG A 1 90 ? -13.548 1.089 0.262 1.00 92.56 90 ARG A C 1
ATOM 690 O O . ARG A 1 90 ? -13.446 1.311 1.467 1.00 92.56 90 ARG A O 1
ATOM 697 N N . ALA A 1 91 ? -12.615 1.385 -0.628 1.00 94.00 91 ALA A N 1
ATOM 698 C CA . ALA A 1 91 ? -11.361 2.053 -0.325 1.00 94.00 91 ALA A CA 1
ATOM 699 C C . ALA A 1 91 ? -10.957 2.919 -1.519 1.00 94.00 91 ALA A C 1
ATOM 701 O O . ALA A 1 91 ? -11.316 2.614 -2.658 1.00 94.00 91 ALA A O 1
ATOM 702 N N . LEU A 1 92 ? -10.198 3.980 -1.253 1.00 94.50 92 LEU A N 1
ATOM 703 C CA . LEU A 1 92 ? -9.435 4.651 -2.294 1.00 94.50 92 LEU A CA 1
ATOM 704 C C . LEU A 1 92 ? -8.224 3.774 -2.619 1.00 94.50 92 LEU A C 1
ATOM 706 O O . LEU A 1 92 ? -7.424 3.470 -1.736 1.00 94.50 92 LEU A O 1
ATOM 710 N N . VAL A 1 93 ? -8.106 3.364 -3.877 1.00 93.62 93 VAL A N 1
ATOM 711 C CA . VAL A 1 93 ? -6.957 2.600 -4.365 1.00 93.62 93 VAL A CA 1
ATOM 712 C C . VAL A 1 93 ? -6.082 3.543 -5.1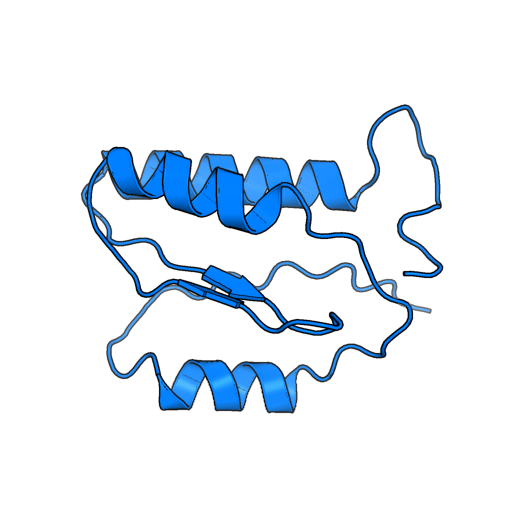73 1.00 93.62 93 VAL A C 1
ATOM 714 O O . VAL A 1 93 ? -6.530 4.100 -6.172 1.00 93.62 93 VAL A O 1
ATOM 717 N N . VAL A 1 94 ? -4.837 3.718 -4.735 1.00 92.19 94 VAL A N 1
ATOM 718 C CA . VAL A 1 94 ? -3.822 4.486 -5.460 1.00 92.19 94 VAL A CA 1
ATOM 719 C C . VAL A 1 94 ? -2.815 3.498 -6.029 1.00 92.19 94 VAL A C 1
ATOM 721 O O . VAL A 1 94 ? -2.073 2.861 -5.284 1.00 92.19 94 VAL A O 1
ATOM 724 N N . LEU A 1 95 ? -2.823 3.343 -7.351 1.00 88.69 95 LEU A N 1
ATOM 725 C CA . LEU A 1 95 ? -1.871 2.499 -8.058 1.00 88.69 95 LEU A CA 1
ATOM 726 C C . LEU A 1 95 ? -0.646 3.330 -8.427 1.00 88.69 95 LEU A C 1
ATOM 728 O O . LEU A 1 95 ? -0.743 4.274 -9.207 1.00 88.69 95 LEU A O 1
ATOM 732 N N . VAL A 1 96 ? 0.507 2.949 -7.889 1.00 83.25 96 VAL A N 1
ATOM 733 C CA . VAL A 1 96 ? 1.782 3.592 -8.201 1.00 83.25 96 VAL A CA 1
ATOM 734 C C . VAL A 1 96 ? 2.602 2.635 -9.045 1.00 83.25 96 VAL A C 1
ATOM 736 O O . VAL A 1 96 ? 3.018 1.575 -8.585 1.00 83.25 96 VAL A O 1
ATOM 739 N N . SER A 1 97 ? 2.788 2.998 -10.309 1.00 76.12 97 SER A N 1
ATOM 740 C CA . SER A 1 97 ? 3.544 2.219 -11.280 1.00 76.12 97 SER A CA 1
ATOM 74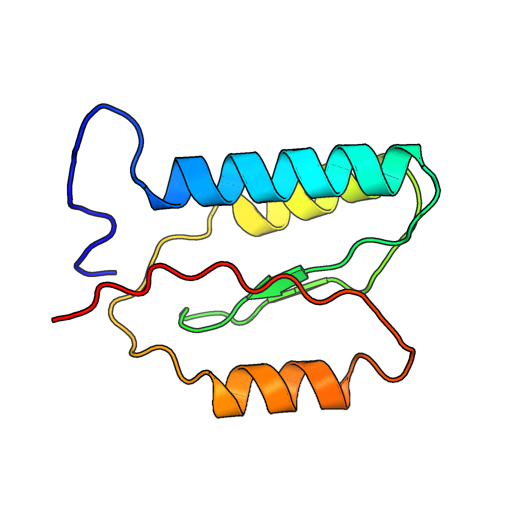1 C C . SER A 1 97 ? 4.321 3.158 -12.189 1.00 76.12 97 SER A C 1
ATOM 743 O O . SER A 1 97 ? 3.870 4.261 -12.492 1.00 76.12 97 SER A O 1
ATOM 745 N N . ASN A 1 98 ? 5.490 2.714 -12.641 1.00 62.59 98 ASN A N 1
ATOM 746 C CA . ASN A 1 98 ? 6.222 3.393 -13.699 1.00 62.59 98 ASN A CA 1
ATOM 747 C C . ASN A 1 98 ? 5.697 2.879 -15.046 1.00 62.59 98 ASN A C 1
ATOM 749 O O . ASN A 1 98 ? 6.253 1.944 -15.624 1.00 62.59 98 ASN A O 1
ATOM 753 N N . LEU A 1 99 ? 4.585 3.457 -15.499 1.00 48.47 99 LEU A N 1
ATOM 754 C CA . LEU A 1 99 ? 4.125 3.336 -16.877 1.00 48.47 99 LEU A CA 1
ATOM 755 C C . LEU A 1 99 ? 5.052 4.212 -17.726 1.00 48.47 99 LEU A C 1
ATOM 757 O O . LEU A 1 99 ? 4.880 5.425 -17.785 1.00 48.47 99 LEU A O 1
ATOM 761 N N . ARG A 1 100 ? 6.082 3.621 -18.336 1.00 42.91 100 ARG A N 1
ATOM 762 C CA . ARG A 1 100 ? 6.671 4.245 -19.522 1.00 42.91 100 ARG A CA 1
ATOM 763 C C . ARG A 1 100 ? 5.825 3.795 -20.701 1.00 42.91 100 ARG A C 1
ATOM 765 O O . ARG A 1 100 ? 5.891 2.617 -21.052 1.00 42.91 100 ARG A O 1
ATOM 772 N N . ASP A 1 101 ? 5.047 4.733 -21.235 1.00 36.19 101 ASP A N 1
ATOM 773 C CA . ASP A 1 101 ? 4.597 4.679 -22.623 1.00 36.19 101 ASP A CA 1
ATOM 774 C C . ASP A 1 101 ? 5.826 4.477 -23.519 1.00 36.19 101 ASP A C 1
ATOM 776 O O . ASP A 1 101 ? 6.941 4.909 -23.189 1.00 36.19 101 ASP A O 1
ATOM 780 N N . GLU A 1 102 ? 5.617 3.724 -24.591 1.00 37.53 102 GLU A N 1
ATOM 781 C CA . GLU A 1 102 ? 6.599 3.483 -25.646 1.00 37.53 102 GLU A CA 1
ATOM 782 C C . GLU A 1 102 ? 7.177 4.785 -26.217 1.00 37.53 102 GLU A C 1
ATOM 784 O O . GLU A 1 102 ? 6.411 5.755 -26.418 1.00 37.53 102 GLU A O 1
#

Secondary structure (DSSP, 8-state):
--STT--SSSS-HHHHHHHHHHHHHHHHHHTT-EEEEE--SSSS--EEEEEESTHHHHHHHHHHTT----SS---HHHHHHHHHTT--S-------------

Foldseek 3Di:
DVPQPPDPDPHGPVNVLLVVVLVVVQVCLVVFWFDWDWDFQDPDTDTGDTDHHDVVSVVSCVVCVPDDHDPGDGPVVVSVVVCCVRDVDDDDDDDRDPDDDD

Sequence (102 aa):
GRRMRSQDGELSHFDHALNASLLLSYVALRQGDAVGLLTFAGEHSRFLPPVKGPAQLNVLLNAVYDLHSTQQPADFAAAADALLSRQRRRALVVLVSNLRDE